Protein AF-A0A7J9X338-F1 (afdb_monomer)

Radius of gyration: 15.43 Å; Cα contacts (8 Å, |Δi|>4): 43; chains: 1; bounding box: 25×45×38 Å

pLDDT: mean 80.96, std 14.96, range [45.25, 93.81]

Secondary structure (DSSP, 8-state):
---S-----TTTTT--HHHHHHHHH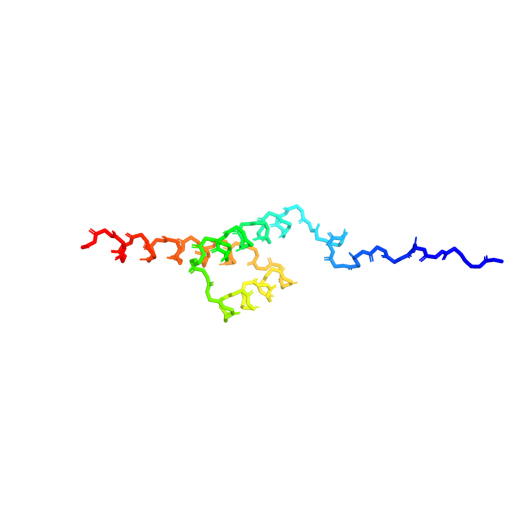HHHHHHTT-S-HHHHHHHHHHHHTT-HHHHHHHHHHHHHHHHHHH--

Structure (mmCIF, N/CA/C/O backbone):
data_AF-A0A7J9X338-F1
#
_entry.id   AF-A0A7J9X338-F1
#
loop_
_atom_site.group_PDB
_atom_site.id
_atom_site.type_symbol
_atom_site.label_atom_id
_atom_site.label_alt_id
_atom_site.label_comp_id
_atom_site.label_asym_id
_atom_site.label_entity_id
_atom_site.label_seq_id
_atom_site.pdbx_PDB_ins_code
_atom_site.Cartn_x
_atom_site.Cartn_y
_atom_site.Cartn_z
_atom_site.occupancy
_atom_site.B_iso_or_equiv
_atom_site.auth_seq_id
_atom_site.auth_comp_id
_atom_site.auth_asym_id
_atom_site.auth_atom_id
_atom_site.pdbx_PDB_model_num
ATOM 1 N N . MET A 1 1 ? 14.201 -36.391 -18.179 1.00 45.25 1 MET A N 1
ATOM 2 C CA . MET A 1 1 ? 13.747 -35.983 -16.832 1.00 45.25 1 MET A CA 1
ATOM 3 C C . MET A 1 1 ? 13.305 -34.530 -16.929 1.00 45.25 1 MET A C 1
ATOM 5 O O . MET A 1 1 ? 14.128 -33.755 -17.397 1.00 45.25 1 MET A O 1
ATOM 9 N N . PRO A 1 2 ? 12.061 -34.141 -16.605 1.00 51.84 2 PRO A N 1
AT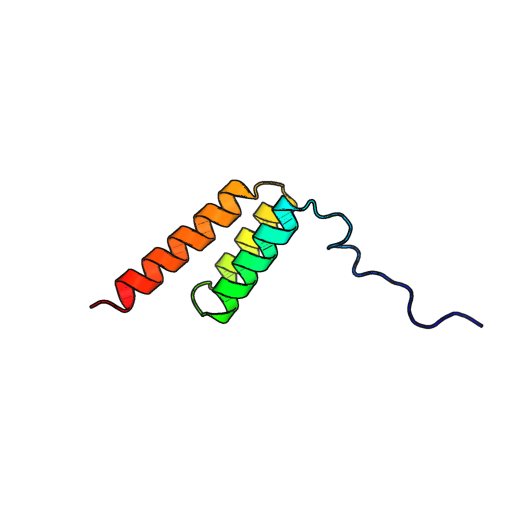OM 10 C CA . PRO A 1 2 ? 11.729 -32.728 -16.475 1.00 51.84 2 PRO A CA 1
ATOM 11 C C . PRO A 1 2 ? 11.993 -32.279 -15.030 1.00 51.84 2 PRO A C 1
ATOM 13 O O . PRO A 1 2 ? 11.565 -32.939 -14.084 1.00 51.84 2 PRO A O 1
ATOM 16 N N . GLU A 1 3 ? 12.743 -31.193 -14.863 1.00 53.75 3 GLU A N 1
ATOM 17 C CA . GLU A 1 3 ? 13.020 -30.589 -13.557 1.00 53.75 3 GLU A CA 1
ATOM 18 C C . GLU A 1 3 ? 11.719 -30.054 -12.918 1.00 53.75 3 GLU A C 1
ATOM 20 O O . GLU A 1 3 ? 10.916 -29.434 -13.620 1.00 53.75 3 GLU A O 1
ATOM 25 N N . PRO A 1 4 ? 11.465 -30.283 -11.611 1.00 61.81 4 PRO A N 1
ATOM 26 C CA . PRO A 1 4 ? 10.137 -30.057 -11.036 1.00 61.81 4 PRO A CA 1
ATOM 27 C C . PRO A 1 4 ? 9.847 -28.633 -10.529 1.00 61.81 4 PRO A C 1
ATOM 29 O O . PRO A 1 4 ? 8.725 -28.383 -10.101 1.00 61.81 4 PRO A O 1
ATOM 32 N N . TYR A 1 5 ? 10.776 -27.675 -10.583 1.00 56.94 5 TYR A N 1
ATOM 33 C CA . TYR A 1 5 ? 10.544 -26.333 -10.025 1.00 56.94 5 TYR A CA 1
ATOM 34 C C . TYR A 1 5 ? 11.245 -25.254 -10.849 1.00 56.94 5 TYR A C 1
ATOM 36 O O . TYR A 1 5 ? 12.419 -24.972 -10.649 1.00 56.94 5 TYR A O 1
ATOM 44 N N . GLY A 1 6 ? 10.519 -24.649 -11.787 1.00 50.38 6 GLY A N 1
ATOM 45 C CA . GLY A 1 6 ? 11.095 -23.662 -12.703 1.00 50.38 6 GLY A CA 1
ATOM 46 C C . GLY A 1 6 ? 10.101 -22.641 -13.238 1.00 50.38 6 GLY A C 1
ATOM 47 O O . GLY A 1 6 ? 10.254 -22.185 -14.365 1.00 50.38 6 GLY A O 1
ATOM 48 N N . LYS A 1 7 ? 9.063 -22.288 -12.475 1.00 52.31 7 LYS A N 1
ATOM 49 C CA . LYS A 1 7 ? 8.305 -21.068 -12.771 1.00 52.31 7 LYS A CA 1
ATOM 50 C C . LYS A 1 7 ? 8.586 -20.062 -11.660 1.00 52.31 7 LYS A C 1
ATOM 52 O O . LYS A 1 7 ? 8.062 -20.250 -10.562 1.00 52.31 7 LYS A O 1
ATOM 57 N N . PRO A 1 8 ? 9.431 -19.043 -11.907 1.00 53.75 8 PRO A N 1
ATOM 58 C CA . PRO A 1 8 ? 9.507 -17.885 -11.032 1.00 53.75 8 PRO A CA 1
ATOM 59 C C . PRO A 1 8 ? 8.098 -17.319 -10.869 1.00 53.75 8 PRO A C 1
ATOM 61 O O . PRO A 1 8 ? 7.252 -17.457 -11.760 1.00 53.75 8 PRO A O 1
ATOM 64 N N . TRP A 1 9 ? 7.821 -16.697 -9.729 1.00 51.50 9 TRP A N 1
ATOM 65 C CA . TRP A 1 9 ? 6.614 -15.901 -9.565 1.00 51.50 9 TRP A CA 1
ATOM 66 C C . TRP A 1 9 ? 6.685 -14.732 -10.560 1.00 51.50 9 TRP A C 1
ATOM 68 O O . TRP A 1 9 ? 7.172 -13.660 -10.226 1.00 51.50 9 TRP A O 1
ATOM 78 N N . HIS A 1 10 ? 6.191 -14.951 -11.783 1.00 53.41 10 HIS A N 1
ATOM 79 C CA . HIS A 1 10 ? 6.286 -14.068 -12.957 1.00 53.41 10 HIS A CA 1
ATOM 80 C C . HIS A 1 10 ? 5.685 -12.656 -12.778 1.00 53.41 10 HIS A C 1
ATOM 82 O O . HIS A 1 10 ? 5.566 -11.919 -13.744 1.00 53.41 10 HIS A O 1
ATOM 88 N N . GLY A 1 11 ? 5.261 -12.271 -11.574 1.00 55.66 11 GLY A N 1
ATOM 89 C CA . GLY A 1 11 ? 4.690 -10.958 -11.290 1.00 55.66 11 GLY A CA 1
ATOM 90 C C . GLY A 1 11 ? 5.584 -10.026 -10.477 1.00 55.66 11 GLY A C 1
ATOM 91 O O . GLY A 1 11 ? 5.292 -8.839 -10.457 1.00 55.66 11 GLY A O 1
ATOM 92 N N . VAL A 1 12 ? 6.626 -10.525 -9.793 1.00 57.03 12 VAL A N 1
ATOM 93 C CA . VAL A 1 12 ? 7.493 -9.689 -8.931 1.00 57.03 12 VAL A CA 1
ATOM 94 C C . VAL A 1 12 ? 8.845 -9.359 -9.556 1.00 57.03 12 VAL A C 1
ATOM 96 O O . VAL A 1 12 ? 9.396 -8.309 -9.239 1.00 57.03 12 VAL A O 1
ATOM 99 N N . ASP A 1 13 ? 9.343 -10.204 -10.463 1.00 61.12 13 ASP A N 1
ATOM 100 C CA . ASP A 1 13 ? 10.613 -9.977 -11.169 1.00 61.12 13 ASP A CA 1
ATOM 101 C C . ASP A 1 13 ? 10.533 -8.791 -12.154 1.00 61.12 13 ASP A C 1
ATOM 103 O O . ASP A 1 13 ? 11.532 -8.116 -12.390 1.00 61.12 13 ASP A O 1
ATOM 107 N N . ASP A 1 14 ? 9.333 -8.482 -12.662 1.00 68.75 14 ASP A N 1
ATOM 108 C CA . ASP A 1 14 ? 9.069 -7.338 -13.553 1.00 68.75 14 ASP A CA 1
ATOM 109 C C . ASP A 1 14 ? 8.749 -6.033 -12.798 1.00 68.75 14 ASP A C 1
ATOM 111 O O . ASP A 1 14 ? 8.537 -4.981 -13.410 1.00 68.75 14 ASP A O 1
ATOM 115 N N . LEU A 1 15 ? 8.686 -6.070 -11.462 1.00 74.56 15 LEU A N 1
ATOM 116 C CA . LEU A 1 15 ? 8.393 -4.881 -10.671 1.00 74.56 15 LEU A CA 1
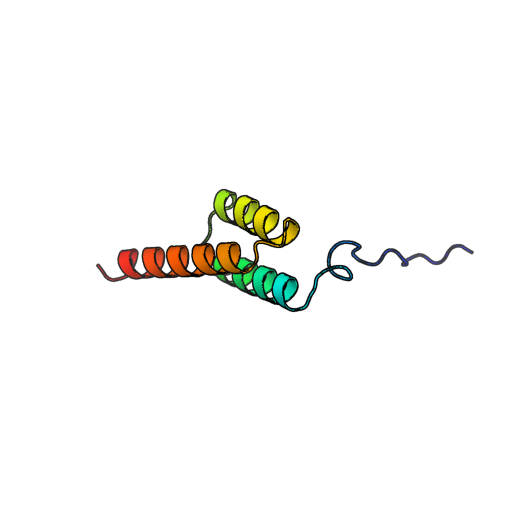ATOM 117 C C . LEU A 1 15 ? 9.652 -4.057 -10.472 1.00 74.56 15 LEU A C 1
ATOM 119 O O . LEU A 1 15 ? 10.671 -4.527 -9.965 1.00 74.56 15 LEU A O 1
ATOM 123 N N . ASN A 1 16 ? 9.554 -2.765 -10.769 1.00 85.31 16 ASN A N 1
ATOM 124 C CA . ASN A 1 16 ? 10.601 -1.847 -10.355 1.00 85.31 16 ASN A CA 1
ATOM 125 C C . ASN A 1 16 ? 10.626 -1.708 -8.818 1.00 85.31 16 ASN A C 1
ATOM 127 O O . ASN A 1 16 ? 9.656 -2.011 -8.114 1.00 85.31 16 ASN A O 1
ATOM 131 N N . ALA A 1 17 ? 11.742 -1.202 -8.285 1.00 86.81 17 ALA A N 1
ATOM 132 C CA . ALA A 1 17 ? 11.934 -1.035 -6.841 1.00 86.81 17 ALA A CA 1
ATOM 133 C C . ALA A 1 17 ? 10.804 -0.229 -6.166 1.00 86.81 17 ALA A C 1
ATOM 135 O O . ALA A 1 17 ? 10.469 -0.460 -5.003 1.00 86.81 17 ALA A O 1
ATOM 136 N N . ASP A 1 18 ? 10.195 0.697 -6.903 1.00 86.44 18 ASP A N 1
ATOM 137 C CA . ASP A 1 18 ? 9.113 1.553 -6.434 1.00 86.44 18 ASP A CA 1
ATOM 138 C C . ASP A 1 18 ? 7.782 0.801 -6.302 1.00 86.44 18 ASP A C 1
ATOM 140 O O . ASP A 1 18 ? 7.041 1.007 -5.336 1.00 86.44 18 ASP A O 1
ATOM 144 N N . GLN A 1 19 ? 7.492 -0.097 -7.244 1.00 85.94 19 GLN A N 1
ATOM 145 C CA . GLN A 1 19 ? 6.338 -0.991 -7.206 1.00 85.94 19 GLN A CA 1
ATOM 146 C C . GLN A 1 19 ? 6.487 -2.035 -6.099 1.00 85.94 19 GLN A C 1
ATOM 148 O O . GLN A 1 19 ? 5.542 -2.251 -5.340 1.00 85.94 19 GLN A O 1
ATOM 153 N N . LEU A 1 20 ? 7.684 -2.610 -5.941 1.00 88.00 20 LEU A N 1
ATOM 154 C CA . LEU A 1 20 ? 7.969 -3.574 -4.878 1.00 88.00 20 LEU A CA 1
ATOM 155 C C . LEU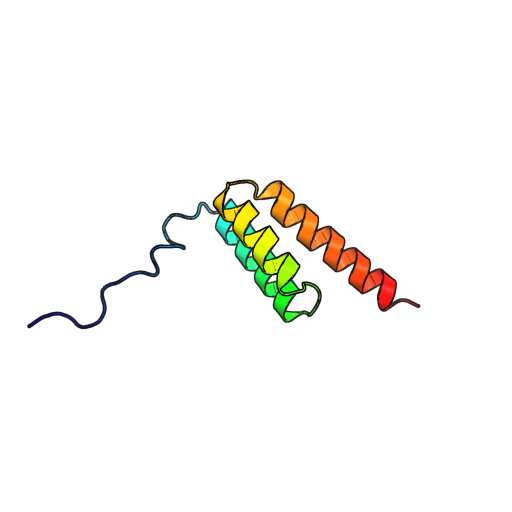 A 1 20 ? 7.774 -2.953 -3.487 1.00 88.00 20 LEU A C 1
ATOM 157 O O . LEU A 1 20 ? 7.075 -3.516 -2.644 1.00 88.00 20 LEU A O 1
ATOM 161 N N . ARG A 1 21 ? 8.317 -1.749 -3.257 1.00 88.25 21 ARG A N 1
ATOM 162 C CA . ARG A 1 21 ? 8.109 -1.014 -1.996 1.00 88.25 21 ARG A CA 1
ATOM 163 C C . ARG A 1 21 ? 6.636 -0.697 -1.748 1.00 88.25 21 ARG A C 1
ATOM 165 O O . ARG A 1 21 ? 6.179 -0.762 -0.606 1.00 88.25 21 ARG A O 1
ATOM 172 N N . ALA A 1 22 ? 5.887 -0.345 -2.795 1.00 88.12 22 ALA A N 1
ATOM 173 C CA . ALA A 1 22 ? 4.459 -0.067 -2.674 1.00 88.12 22 ALA A CA 1
ATOM 174 C C . ALA A 1 22 ? 3.664 -1.322 -2.269 1.00 88.12 22 ALA A C 1
ATOM 176 O O . ALA A 1 22 ? 2.804 -1.222 -1.393 1.00 88.12 22 ALA A O 1
ATOM 177 N N . LEU A 1 23 ? 3.992 -2.496 -2.825 1.00 88.50 23 LEU A N 1
ATOM 178 C CA . LEU A 1 23 ? 3.380 -3.767 -2.423 1.00 88.50 23 LEU A CA 1
ATOM 179 C C . LEU A 1 23 ? 3.699 -4.122 -0.973 1.00 88.50 23 LEU A C 1
ATOM 181 O O . LEU A 1 23 ? 2.782 -4.418 -0.217 1.00 88.50 23 LEU A O 1
ATOM 185 N N . GLN A 1 24 ? 4.966 -4.026 -0.560 1.00 89.44 24 GLN A N 1
ATOM 186 C CA . GLN A 1 24 ? 5.371 -4.306 0.825 1.00 89.44 24 GLN A CA 1
ATOM 187 C C . GLN A 1 24 ? 4.649 -3.400 1.834 1.00 89.44 24 GLN A C 1
ATOM 189 O O . GLN A 1 24 ? 4.210 -3.846 2.894 1.00 89.44 24 GLN A O 1
ATOM 194 N N . THR A 1 25 ? 4.490 -2.119 1.487 1.00 89.50 25 THR A N 1
ATOM 195 C CA . THR A 1 25 ? 3.784 -1.139 2.326 1.00 89.50 25 THR A CA 1
ATOM 196 C C . THR A 1 25 ? 2.296 -1.476 2.445 1.00 89.50 25 THR A C 1
ATOM 198 O O . THR A 1 25 ? 1.736 -1.418 3.539 1.00 89.50 25 THR A O 1
ATOM 201 N N . MET A 1 26 ? 1.656 -1.845 1.331 1.00 91.62 26 MET A N 1
ATOM 202 C CA . MET A 1 26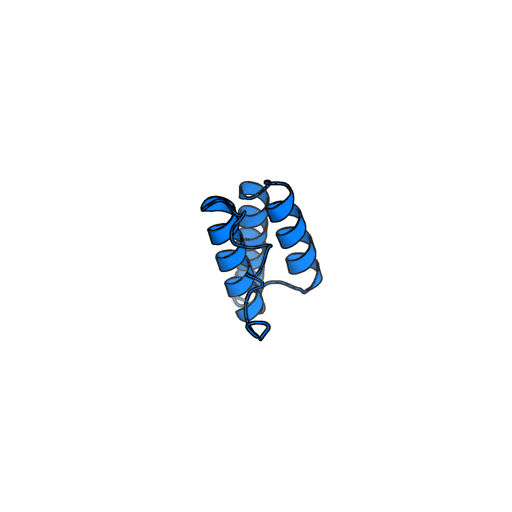 ? 0.256 -2.274 1.308 1.00 91.62 26 MET A CA 1
ATOM 203 C C . MET A 1 26 ? 0.046 -3.555 2.122 1.00 91.62 26 MET A C 1
ATOM 205 O O . MET A 1 26 ? -0.883 -3.614 2.919 1.00 91.62 26 MET A O 1
ATOM 209 N N . ASP A 1 27 ? 0.902 -4.560 1.941 1.00 90.00 27 ASP A N 1
ATOM 210 C CA . ASP A 1 27 ? 0.778 -5.850 2.622 1.00 90.00 27 ASP A CA 1
ATOM 211 C C . ASP A 1 27 ? 0.906 -5.690 4.141 1.00 90.00 27 ASP A C 1
ATOM 213 O O . ASP A 1 27 ? 0.069 -6.175 4.899 1.00 90.00 27 ASP A O 1
ATOM 217 N N . THR A 1 28 ? 1.863 -4.868 4.585 1.00 90.12 28 THR A N 1
ATOM 218 C CA . THR A 1 28 ? 2.005 -4.509 6.003 1.00 90.12 28 THR A CA 1
ATOM 219 C C . THR A 1 28 ? 0.725 -3.865 6.551 1.00 90.12 28 THR A C 1
ATOM 221 O O . THR A 1 28 ? 0.228 -4.271 7.596 1.00 90.12 28 THR A O 1
ATOM 224 N N . ALA A 1 29 ? 0.147 -2.891 5.841 1.00 87.50 29 ALA A N 1
ATOM 225 C CA . ALA A 1 29 ? -1.082 -2.223 6.276 1.00 87.50 29 ALA A CA 1
ATOM 226 C C . ALA A 1 29 ? -2.314 -3.151 6.258 1.00 87.50 29 ALA A C 1
ATOM 228 O O . ALA A 1 29 ? -3.210 -3.006 7.088 1.00 87.50 29 ALA A O 1
ATOM 229 N N . ARG A 1 30 ? -2.363 -4.134 5.353 1.00 89.56 30 ARG A N 1
ATOM 230 C CA . ARG A 1 30 ? -3.391 -5.183 5.369 1.00 89.56 30 ARG A CA 1
ATOM 231 C C . ARG A 1 30 ? -3.265 -6.067 6.610 1.00 89.56 30 ARG A C 1
ATOM 233 O O . ARG A 1 30 ? -4.270 -6.336 7.257 1.00 89.56 30 ARG A O 1
ATOM 240 N N . LEU A 1 31 ? -2.048 -6.497 6.946 1.00 88.56 31 LEU A N 1
ATOM 241 C CA . LEU A 1 31 ? -1.780 -7.323 8.130 1.00 88.56 31 LEU A CA 1
ATOM 242 C C . LEU A 1 31 ? -2.086 -6.586 9.441 1.00 88.56 31 LEU A C 1
ATOM 244 O O . LEU A 1 31 ? -2.516 -7.208 10.406 1.00 88.56 31 LEU A O 1
ATOM 248 N N . GLU A 1 32 ? -1.927 -5.262 9.462 1.00 89.50 32 GLU A N 1
ATOM 249 C CA . GLU A 1 32 ? -2.345 -4.396 10.575 1.00 89.50 32 GLU A CA 1
ATOM 250 C C . GLU A 1 32 ? -3.874 -4.213 10.669 1.00 89.50 32 GLU A C 1
ATOM 252 O O . GLU A 1 32 ? -4.349 -3.539 11.579 1.00 89.50 32 GLU A O 1
ATOM 257 N N . GLY A 1 33 ? -4.655 -4.767 9.733 1.00 89.00 33 GLY A N 1
ATOM 258 C CA . GLY A 1 33 ? -6.111 -4.600 9.679 1.00 89.00 33 GLY A CA 1
ATOM 259 C C . GLY A 1 33 ? -6.568 -3.211 9.221 1.00 89.00 33 GLY A C 1
ATOM 260 O O . GLY A 1 33 ? -7.749 -2.896 9.309 1.00 89.00 33 GLY A O 1
ATOM 261 N N . VAL A 1 34 ? -5.648 -2.380 8.720 1.00 92.56 34 VAL A N 1
ATOM 262 C CA . VAL A 1 34 ? -5.925 -1.003 8.282 1.00 92.56 34 VAL A CA 1
ATOM 263 C C . VAL A 1 34 ? -6.595 -0.968 6.908 1.00 92.56 34 VAL A C 1
ATOM 265 O O . VAL A 1 34 ? -7.362 -0.056 6.613 1.00 92.56 34 VAL A O 1
ATOM 268 N N . LEU A 1 35 ? -6.274 -1.930 6.040 1.00 92.31 35 LEU A N 1
ATOM 269 C CA . LEU A 1 35 ? -6.816 -2.002 4.684 1.00 92.31 35 LEU A CA 1
ATOM 270 C C . LEU A 1 35 ? -7.870 -3.094 4.571 1.00 92.31 35 LEU A C 1
ATOM 272 O O . LEU A 1 35 ? -7.631 -4.242 4.948 1.00 92.31 35 LEU A O 1
ATOM 276 N N . THR A 1 36 ? -8.997 -2.756 3.949 1.00 90.62 36 THR A N 1
ATOM 277 C CA . THR A 1 36 ? -9.996 -3.749 3.554 1.00 90.62 36 THR A CA 1
ATOM 278 C C . THR A 1 36 ? -9.537 -4.519 2.313 1.00 90.62 36 THR A C 1
ATOM 280 O O . THR A 1 36 ? -8.678 -4.067 1.550 1.00 90.62 36 THR A O 1
ATOM 283 N N . ASP A 1 37 ? -10.163 -5.664 2.031 1.00 89.62 37 ASP A N 1
ATOM 284 C CA . ASP A 1 37 ? -9.901 -6.401 0.788 1.00 89.62 37 ASP A CA 1
ATOM 285 C C . ASP A 1 37 ? -10.200 -5.565 -0.474 1.00 89.62 37 ASP A C 1
ATOM 287 O O . ASP A 1 37 ? -9.565 -5.761 -1.515 1.00 89.62 37 ASP A O 1
ATOM 291 N N . ALA A 1 38 ? -11.139 -4.615 -0.398 1.00 90.25 38 ALA A N 1
ATOM 292 C CA . ALA A 1 38 ? -11.430 -3.695 -1.494 1.00 90.25 38 ALA A CA 1
ATOM 293 C C . ALA A 1 38 ? -10.272 -2.709 -1.725 1.00 90.25 38 ALA A C 1
ATOM 295 O O . ALA A 1 38 ? -9.853 -2.509 -2.870 1.00 90.25 38 ALA A O 1
ATOM 296 N N . ASP A 1 39 ? -9.702 -2.161 -0.648 1.00 91.94 39 ASP A N 1
ATOM 297 C CA . ASP A 1 39 ? -8.540 -1.271 -0.721 1.00 91.94 39 ASP A CA 1
ATOM 298 C C . ASP A 1 39 ? -7.325 -1.995 -1.292 1.00 91.94 39 ASP A C 1
ATOM 300 O O . ASP A 1 39 ? -6.661 -1.481 -2.193 1.00 91.94 39 ASP A O 1
ATOM 304 N N . VAL A 1 40 ? -7.075 -3.223 -0.833 1.00 90.69 40 VAL A N 1
ATOM 305 C CA . VAL A 1 40 ? -5.974 -4.067 -1.317 1.00 90.69 40 VAL A CA 1
ATOM 306 C C . VAL A 1 40 ? -6.085 -4.297 -2.824 1.00 90.69 40 VAL A C 1
ATOM 308 O O . VAL A 1 40 ? -5.106 -4.113 -3.552 1.00 90.69 40 VAL A O 1
ATOM 311 N N . ARG A 1 41 ? -7.279 -4.640 -3.330 1.00 92.06 41 ARG A N 1
ATOM 312 C CA . ARG A 1 41 ? -7.507 -4.835 -4.774 1.00 92.06 41 ARG A CA 1
ATOM 313 C C . ARG A 1 41 ? -7.256 -3.554 -5.569 1.00 92.06 41 ARG A C 1
ATOM 315 O O . ARG A 1 41 ? -6.587 -3.600 -6.602 1.00 92.06 41 ARG A O 1
ATOM 322 N N . MET A 1 42 ? -7.753 -2.415 -5.086 1.00 93.81 42 MET A N 1
ATOM 323 C CA . MET A 1 42 ? -7.549 -1.116 -5.733 1.00 93.81 42 MET A CA 1
ATOM 324 C C . MET A 1 42 ? -6.064 -0.728 -5.762 1.00 93.81 42 MET A C 1
ATOM 326 O O . MET A 1 42 ? -5.544 -0.360 -6.815 1.00 93.81 42 MET A O 1
ATOM 330 N N . ILE A 1 43 ? -5.373 -0.821 -4.626 1.00 92.75 43 ILE A N 1
ATOM 331 C CA . ILE A 1 43 ? -3.960 -0.445 -4.488 1.00 92.75 43 ILE A CA 1
ATOM 332 C C . ILE A 1 43 ? -3.083 -1.348 -5.362 1.00 92.75 43 ILE A C 1
ATOM 334 O O . ILE A 1 43 ? -2.219 -0.845 -6.081 1.00 92.75 43 ILE A O 1
ATOM 338 N N . THR A 1 44 ? -3.363 -2.652 -5.398 1.00 90.19 44 THR A N 1
ATOM 339 C CA . THR A 1 44 ? -2.678 -3.601 -6.291 1.00 90.19 44 THR A CA 1
ATOM 340 C C . THR A 1 44 ? -2.848 -3.205 -7.762 1.00 90.19 44 THR A C 1
ATOM 342 O O . THR A 1 44 ? -1.870 -3.145 -8.508 1.00 90.19 44 THR A O 1
ATOM 345 N N . ALA A 1 45 ? -4.067 -2.849 -8.186 1.00 91.50 45 ALA A N 1
ATOM 346 C CA . ALA A 1 45 ? -4.317 -2.383 -9.551 1.00 91.50 45 ALA A CA 1
ATOM 347 C C . ALA A 1 45 ? -3.562 -1.080 -9.875 1.00 91.50 45 ALA A C 1
ATOM 349 O O . ALA A 1 45 ? -3.027 -0.930 -10.974 1.00 91.50 45 ALA A O 1
ATOM 350 N N . MET A 1 46 ? -3.465 -0.147 -8.921 1.00 92.31 46 MET A N 1
ATOM 351 C CA . MET A 1 46 ? -2.682 1.082 -9.090 1.00 92.31 46 MET A CA 1
ATOM 352 C C . MET A 1 46 ? -1.189 0.791 -9.264 1.00 92.31 46 MET A C 1
ATOM 354 O O . MET A 1 46 ? -0.549 1.404 -10.118 1.00 92.31 46 MET A O 1
ATOM 358 N N . ILE A 1 47 ? -0.639 -0.150 -8.493 1.00 90.31 47 ILE A N 1
ATOM 359 C CA . ILE A 1 47 ? 0.773 -0.544 -8.583 1.00 90.31 47 ILE A CA 1
ATOM 360 C C . ILE A 1 47 ? 1.076 -1.171 -9.949 1.00 90.31 47 ILE A C 1
ATOM 362 O O . ILE A 1 47 ? 2.055 -0.777 -10.587 1.00 90.31 47 ILE A O 1
ATOM 366 N N . HIS A 1 48 ? 0.210 -2.062 -10.442 1.00 86.44 48 HIS A N 1
ATOM 367 C CA . HIS A 1 48 ? 0.347 -2.639 -11.785 1.00 86.44 48 HIS A CA 1
ATOM 368 C C . HIS A 1 48 ? 0.265 -1.589 -12.901 1.00 86.44 48 HIS A C 1
ATOM 370 O O . HIS A 1 48 ? 0.958 -1.706 -13.903 1.00 86.44 48 HIS A O 1
ATOM 376 N N . GLN A 1 49 ? -0.518 -0.521 -12.721 1.00 89.06 49 GLN A N 1
ATOM 377 C CA . GLN A 1 49 ? -0.581 0.603 -13.667 1.00 89.06 49 GLN A CA 1
ATOM 378 C C . GLN A 1 49 ? 0.591 1.596 -13.532 1.00 89.06 49 GLN A C 1
ATOM 380 O O . GLN A 1 49 ? 0.567 2.654 -14.158 1.00 89.06 49 GLN A O 1
ATOM 385 N N . GLY A 1 50 ? 1.577 1.324 -12.669 1.00 87.94 50 GLY A N 1
ATOM 386 C CA . GLY A 1 50 ? 2.695 2.234 -12.397 1.00 87.94 50 GLY A CA 1
ATOM 387 C C . GLY A 1 50 ? 2.322 3.463 -11.555 1.00 87.94 50 GLY A C 1
ATOM 388 O O . GLY A 1 50 ? 3.149 4.344 -11.340 1.00 87.94 50 GLY A O 1
ATOM 389 N N . LYS A 1 51 ? 1.100 3.533 -11.012 1.00 90.75 51 LYS A N 1
ATOM 390 C CA . LYS A 1 51 ? 0.607 4.635 -10.163 1.00 90.75 51 LYS A CA 1
ATOM 391 C C . LYS A 1 5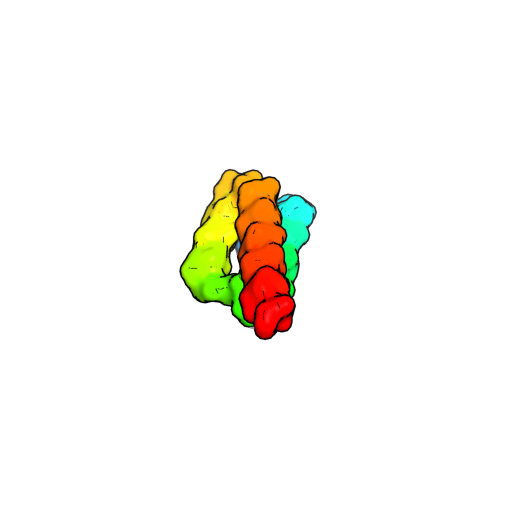1 ? 1.035 4.453 -8.698 1.00 90.75 51 LYS A C 1
ATOM 393 O O . LYS A 1 51 ? 0.228 4.604 -7.777 1.00 90.75 51 LYS A O 1
ATOM 398 N N . THR A 1 52 ? 2.311 4.139 -8.469 1.00 91.19 52 THR A N 1
ATOM 399 C CA . THR A 1 52 ? 2.873 3.800 -7.146 1.00 91.19 52 THR A CA 1
ATOM 400 C C . THR A 1 52 ? 2.741 4.940 -6.134 1.00 91.19 52 THR A C 1
ATOM 402 O O . THR A 1 52 ? 2.431 4.699 -4.970 1.00 91.19 52 THR A O 1
ATOM 405 N N . ALA A 1 53 ? 2.886 6.197 -6.563 1.00 89.12 53 ALA A N 1
ATOM 406 C CA . ALA A 1 53 ? 2.698 7.359 -5.693 1.00 89.12 53 ALA A CA 1
ATOM 407 C C . ALA A 1 53 ? 1.262 7.459 -5.146 1.00 89.12 53 ALA A C 1
ATOM 409 O O . ALA A 1 53 ? 1.065 7.699 -3.954 1.00 89.12 53 ALA A O 1
ATOM 410 N N . GLY A 1 54 ? 0.260 7.219 -5.998 1.00 90.25 54 GLY A N 1
ATOM 411 C CA . GLY A 1 54 ? -1.145 7.207 -5.589 1.00 90.25 54 GLY A CA 1
ATOM 412 C C . GLY A 1 54 ? -1.475 6.023 -4.678 1.00 90.25 54 GLY A C 1
ATOM 413 O O . GLY A 1 54 ? -2.178 6.197 -3.686 1.00 90.25 54 GLY A O 1
ATOM 414 N N . ALA A 1 55 ? -0.907 4.849 -4.970 1.00 91.75 55 ALA A N 1
ATOM 415 C CA . ALA A 1 55 ? -1.012 3.664 -4.121 1.00 91.75 55 ALA A CA 1
ATOM 416 C C . ALA A 1 55 ? -0.484 3.942 -2.701 1.00 91.75 55 ALA A C 1
ATOM 418 O O . ALA A 1 55 ? -1.192 3.713 -1.723 1.00 91.75 55 ALA A O 1
ATOM 419 N N . ARG A 1 56 ? 0.716 4.527 -2.581 1.00 90.44 56 ARG A N 1
ATOM 420 C CA . ARG A 1 56 ? 1.302 4.904 -1.281 1.00 90.44 56 ARG A CA 1
ATOM 421 C C . ARG A 1 56 ? 0.443 5.921 -0.533 1.00 90.44 56 ARG A C 1
ATOM 423 O O . ARG A 1 56 ? 0.237 5.771 0.667 1.00 90.44 56 ARG A O 1
ATOM 430 N N . LYS A 1 57 ? -0.092 6.928 -1.233 1.00 92.62 57 LYS A N 1
ATOM 431 C CA . LYS A 1 57 ? -0.969 7.939 -0.625 1.00 92.62 57 LYS A CA 1
ATOM 432 C C . LYS A 1 57 ? -2.204 7.302 0.022 1.00 92.62 57 LYS A C 1
ATOM 434 O O . LYS A 1 57 ? -2.503 7.621 1.167 1.00 92.62 57 LYS A O 1
ATOM 439 N N . ARG A 1 58 ? -2.860 6.363 -0.671 1.00 91.25 58 ARG A N 1
ATOM 440 C CA . ARG A 1 58 ? -4.029 5.633 -0.149 1.00 91.25 58 ARG A CA 1
ATOM 441 C C . ARG A 1 58 ? -3.710 4.848 1.121 1.00 91.25 58 ARG A C 1
ATOM 443 O O . ARG A 1 58 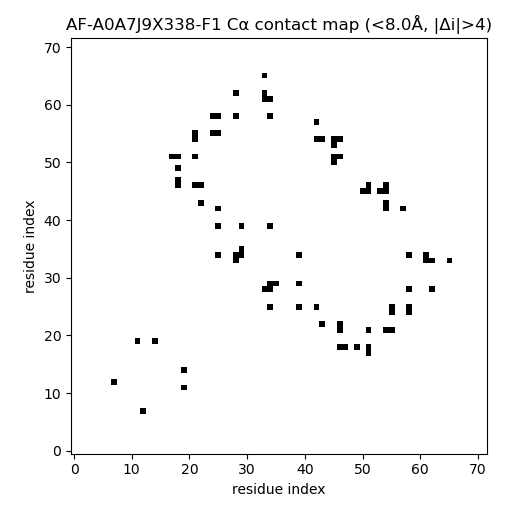? -4.476 4.920 2.074 1.00 91.25 58 ARG A O 1
ATOM 450 N N . VAL A 1 59 ? -2.571 4.151 1.161 1.00 91.75 59 VAL A N 1
ATOM 451 C CA . VAL A 1 59 ? -2.146 3.421 2.370 1.00 91.75 59 VAL A CA 1
ATOM 452 C C . VAL A 1 59 ? -1.935 4.379 3.547 1.00 91.75 59 VAL A C 1
ATOM 454 O O . VAL A 1 59 ? -2.379 4.102 4.659 1.00 91.75 59 VAL A O 1
ATOM 457 N N . THR A 1 60 ? -1.297 5.527 3.311 1.00 92.12 60 THR A N 1
ATOM 458 C CA . THR A 1 60 ? -1.089 6.549 4.348 1.00 92.12 60 THR A CA 1
ATOM 459 C C . THR A 1 60 ? -2.407 7.136 4.856 1.00 92.12 60 THR A C 1
ATOM 461 O O . THR A 1 60 ? -2.566 7.311 6.062 1.00 92.12 60 THR A O 1
ATOM 464 N N . GLU A 1 61 ? -3.355 7.427 3.962 1.00 91.62 61 GLU A N 1
ATOM 465 C CA . GLU A 1 61 ? -4.685 7.934 4.324 1.00 91.62 61 GLU A CA 1
ATOM 466 C C . GLU A 1 61 ? -5.461 6.916 5.170 1.00 91.62 61 GLU A C 1
ATOM 468 O O . GLU A 1 61 ? -5.986 7.282 6.218 1.00 91.62 61 GLU A O 1
ATOM 473 N N . ALA A 1 62 ? -5.454 5.636 4.785 1.00 89.50 62 ALA A N 1
ATOM 474 C CA . ALA A 1 62 ? -6.100 4.575 5.557 1.00 89.50 62 ALA A CA 1
ATOM 475 C C . ALA A 1 62 ? -5.480 4.421 6.956 1.00 89.50 62 ALA A C 1
ATOM 477 O O . ALA A 1 62 ? -6.191 4.363 7.956 1.00 89.50 62 ALA A O 1
ATOM 478 N N . ARG A 1 63 ? -4.143 4.454 7.055 1.00 89.88 63 ARG A N 1
ATOM 479 C CA . ARG A 1 63 ? -3.434 4.424 8.348 1.00 89.88 63 ARG A CA 1
ATOM 480 C C . ARG A 1 63 ? -3.775 5.610 9.235 1.00 89.88 63 ARG A C 1
ATOM 482 O O . ARG A 1 63 ? -3.823 5.465 10.453 1.00 89.88 63 ARG A O 1
ATOM 489 N N . ARG A 1 64 ? -3.965 6.787 8.641 1.00 89.75 64 ARG A N 1
ATOM 490 C CA . ARG A 1 64 ? -4.378 7.977 9.380 1.00 89.75 64 ARG A CA 1
ATOM 491 C C . ARG A 1 64 ? -5.800 7.816 9.918 1.00 89.75 64 ARG A C 1
ATOM 493 O O . ARG A 1 64 ? -5.990 8.040 11.106 1.00 89.75 64 ARG A O 1
ATOM 500 N N . ALA A 1 65 ? -6.742 7.378 9.083 1.00 86.88 65 ALA A N 1
ATOM 501 C CA . ALA A 1 65 ? -8.126 7.147 9.494 1.00 86.88 65 ALA A CA 1
ATOM 502 C C . ALA A 1 65 ? -8.216 6.124 10.641 1.00 86.88 65 ALA A C 1
ATOM 504 O O . ALA A 1 65 ? -8.794 6.419 11.681 1.00 86.88 65 ALA A O 1
ATOM 505 N N . ALA A 1 66 ? -7.522 4.986 10.525 1.00 84.38 66 ALA A N 1
ATOM 506 C CA . ALA A 1 66 ? -7.502 3.959 11.569 1.00 84.38 66 ALA A CA 1
ATOM 507 C C . ALA A 1 66 ? -6.950 4.465 12.921 1.00 84.38 66 ALA A C 1
ATOM 509 O O . ALA A 1 66 ? -7.386 4.016 13.980 1.00 84.38 66 ALA A O 1
ATOM 510 N N . ARG A 1 67 ? -5.998 5.413 12.904 1.00 83.25 67 ARG A N 1
ATOM 511 C CA . ARG A 1 67 ? -5.460 6.056 14.120 1.00 83.25 67 ARG A CA 1
ATOM 512 C C . ARG A 1 67 ? -6.427 7.059 14.739 1.00 83.25 67 ARG A C 1
ATOM 514 O O . ARG A 1 67 ? -6.460 7.182 15.957 1.00 83.25 67 ARG A O 1
ATOM 521 N N . GLU A 1 68 ? -7.175 7.787 13.915 1.00 82.44 68 GLU A N 1
ATOM 522 C CA . GLU A 1 68 ? -8.204 8.719 14.386 1.00 82.44 68 GLU A CA 1
ATOM 523 C C . GLU A 1 68 ? -9.370 7.953 15.046 1.00 82.44 68 GLU A C 1
ATOM 525 O O . GLU A 1 68 ? -9.906 8.413 16.049 1.00 82.44 68 GLU A O 1
ATOM 530 N N . GLU A 1 69 ? -9.682 6.740 14.576 1.00 68.06 69 GLU A N 1
ATOM 531 C CA . GLU A 1 69 ? -10.709 5.863 15.164 1.00 68.06 69 GLU A CA 1
ATOM 532 C C . GLU A 1 69 ? -10.288 5.186 16.483 1.00 68.06 69 GLU A C 1
ATOM 534 O O . GLU A 1 69 ? -11.135 4.904 17.325 1.00 68.06 69 GLU A O 1
ATOM 539 N N . THR A 1 70 ? -8.991 4.937 16.699 1.00 62.50 70 THR A N 1
ATOM 540 C CA . THR A 1 70 ? -8.469 4.317 17.941 1.00 62.50 70 THR A CA 1
ATOM 541 C C . THR A 1 70 ? -8.091 5.324 19.032 1.00 62.50 70 THR A C 1
ATOM 543 O O . THR A 1 70 ? -7.730 4.920 20.136 1.00 62.50 70 THR A O 1
ATOM 546 N N . GLY A 1 71 ? -8.150 6.625 18.737 1.00 58.06 71 GLY A N 1
ATOM 547 C CA . GLY A 1 71 ? -7.783 7.708 19.653 1.00 58.06 71 GLY A CA 1
ATOM 548 C C . GLY A 1 71 ? -8.953 8.400 20.361 1.00 58.06 71 GLY A C 1
ATOM 549 O O . GLY A 1 71 ? -8.714 9.440 20.977 1.00 58.06 71 GLY A O 1
ATOM 550 N N . SER A 1 72 ? -10.182 7.876 20.256 1.00 47.22 72 SER A N 1
ATOM 551 C CA . SER A 1 72 ? -11.392 8.462 20.857 1.00 47.22 72 SER A CA 1
ATOM 552 C C . SER A 1 72 ? -11.976 7.644 22.002 1.00 47.22 72 SER A C 1
ATOM 554 O O . SER A 1 72 ? -11.787 6.410 22.031 1.00 47.22 72 SER A O 1
#

Solvent-accessible surface area (backbone atoms only — not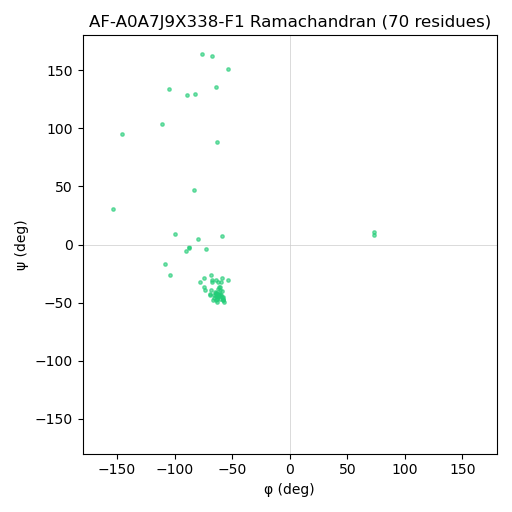 comparable to full-atom values): 4287 Å² total; per-residue (Å²): 134,83,84,91,82,85,77,73,71,84,73,60,81,80,44,51,75,63,39,49,51,37,50,56,55,47,51,53,37,39,74,71,66,49,44,52,76,67,52,51,54,53,36,52,53,29,34,76,70,68,37,28,70,59,29,46,50,52,51,54,52,37,51,49,52,54,49,61,68,71,71,113

Nearest PDB structures (foldseek):
  7yh8-assembly2_C  TM=6.567E-01  e=5.121E-01  synthetic construct
  8iuh-assembly1_V  TM=5.533E-01  e=4.688E+00  Homo sapiens
  5l8b-assembly1_I  TM=3.258E-01  e=6.492E+00  Rhodospirillum rubrum

Sequence (72 aa):
MPEPYGKPWHGVDDLNADQLRALQTMDTARLEGVLTDADVRMITAMIHQGKTAGAR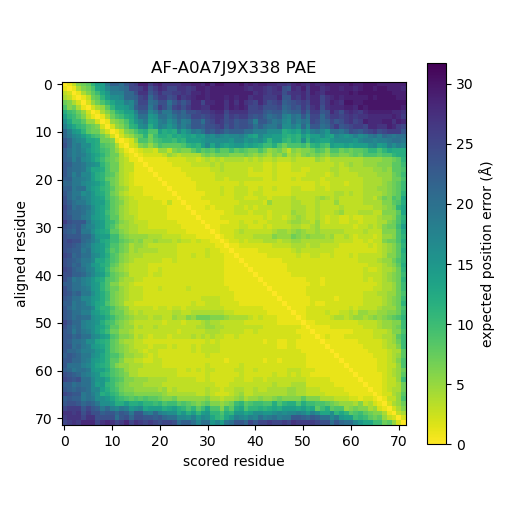KRVTEARRAAREETGS

Foldseek 3Di:
DDDDDDDDPVPPVPADPLLVVLLVLLVVLVVVVLDDPVLSVVLNVCSVVVVSVVSVVSSVVSVVVVVVVVPD

Mean predicted aligned error: 8.73 Å